Protein AF-A0A0V0H3D8-F1 (afdb_monomer_lite)

InterPro domains:
  IPR014020 Tensin phosphatase, C2 domain [PF10409] (114-162)
  IPR014020 Tensin phosphatase, C2 domain [PS51182] (114-170)
  IPR029021 Protein-tyrosine phosphatase-like [G3DSA:3.90.190.10] (1-108)
  IPR029021 Protein-tyrosine phosphatase-like [SSF52799] (3-101)
  IPR051144 Formin homology domain-containing protein [PTHR45733] (1-170)

Organism: Solanum chacoense (NCBI:txid4108)

pLDDT: mean 79.3, std 14.97, range [34.09, 95.31]

Secondary structure (DSSP, 8-state):
-----TTTT-----HHHHHHHHHHHHHHHHS-TT--------TT-HHHHHHHHHHHHHHTTS-S-HHHHHHHHHTTS-HHHHS---SS--HHHHHHHHHHHHTGGGSSSSSPPP----------SS----SSSS----EEEEEE--TT-TT--SPEEEEEE---------

Sequence (170 aa):
MDYPRHYEGCPLLSMEMINHFLRSSESWLSLGQQNVLLLHCEWGGWPVLAFMLSALLIYRRHFNGEQKTLDMIYKQGPHELLHLMQPLNPIPSQLRYLQYVARRNLNTQWPPLDRALTLDCIIIRMIPNFDGKGGCRPIFRIYGQDPLIVSDRSPKKFVLHTKRKSNVVR

Structure (mmCIF, N/CA/C/O backbone):
data_AF-A0A0V0H3D8-F1
#
_entry.id   AF-A0A0V0H3D8-F1
#
loop_
_atom_site.group_PDB
_atom_site.id
_atom_site.type_symbol
_atom_site.label_atom_id
_atom_site.label_alt_id
_atom_site.label_comp_id
_atom_site.label_asym_id
_atom_site.label_entity_id
_atom_site.label_seq_id
_atom_site.pdbx_PDB_ins_code
_atom_site.Cartn_x
_atom_site.Cartn_y
_atom_site.Cartn_z
_atom_site.occupancy
_atom_site.B_iso_or_equiv
_atom_site.auth_seq_id
_atom_site.auth_comp_id
_atom_site.auth_asym_id
_atom_site.auth_atom_id
_atom_site.pdbx_PDB_model_num
ATOM 1 N N . MET A 1 1 ? -2.202 -12.671 11.460 1.00 46.53 1 MET A N 1
ATOM 2 C CA . MET A 1 1 ? -2.006 -12.356 10.029 1.00 46.53 1 MET A CA 1
ATOM 3 C C . MET A 1 1 ? -0.515 -12.357 9.790 1.00 46.53 1 MET A C 1
ATOM 5 O O . MET A 1 1 ? 0.149 -11.455 10.287 1.00 46.53 1 MET A O 1
ATOM 9 N N . ASP A 1 2 ? -0.001 -13.381 9.115 1.00 45.56 2 ASP A N 1
ATOM 10 C CA . ASP A 1 2 ? 1.425 -13.467 8.795 1.00 45.56 2 ASP A CA 1
ATOM 11 C C . ASP A 1 2 ? 1.770 -12.554 7.622 1.00 45.56 2 ASP A C 1
ATOM 13 O O . ASP A 1 2 ? 0.955 -12.320 6.724 1.00 45.56 2 ASP A O 1
ATOM 17 N N . TYR A 1 3 ? 2.974 -11.988 7.661 1.00 49.38 3 TYR A N 1
ATOM 18 C CA . TYR A 1 3 ? 3.352 -10.881 6.799 1.00 49.38 3 TYR A CA 1
ATOM 19 C C . TYR A 1 3 ? 4.205 -11.345 5.600 1.00 49.38 3 TYR A C 1
ATOM 21 O O . TYR A 1 3 ? 5.284 -11.910 5.798 1.00 49.38 3 TYR A O 1
ATOM 29 N N . PRO A 1 4 ? 3.778 -11.131 4.339 1.00 54.94 4 PRO A N 1
ATOM 30 C CA . PRO A 1 4 ? 4.460 -11.725 3.195 1.00 54.94 4 PRO A CA 1
ATOM 31 C C . PRO A 1 4 ? 5.774 -11.001 2.847 1.00 54.94 4 PRO A C 1
ATOM 33 O O . PRO A 1 4 ? 5.777 -9.911 2.280 1.00 54.94 4 PRO A O 1
ATOM 36 N N . ARG A 1 5 ? 6.917 -11.665 3.080 1.00 54.28 5 ARG A N 1
ATOM 37 C CA . ARG A 1 5 ? 8.266 -11.231 2.632 1.00 54.28 5 ARG A CA 1
ATOM 38 C C . ARG A 1 5 ? 8.607 -11.592 1.173 1.00 54.28 5 ARG A C 1
ATOM 40 O O . ARG A 1 5 ? 9.769 -11.596 0.785 1.00 54.28 5 ARG A O 1
ATOM 47 N N . HIS A 1 6 ? 7.612 -11.905 0.347 1.00 54.03 6 HIS A N 1
ATOM 48 C CA . HIS A 1 6 ? 7.809 -12.725 -0.856 1.00 54.03 6 HIS A CA 1
ATOM 49 C C . HIS A 1 6 ? 8.488 -12.006 -2.047 1.00 54.03 6 HIS A C 1
ATOM 51 O O . HIS A 1 6 ? 8.708 -12.625 -3.083 1.00 54.03 6 HIS A O 1
ATOM 57 N N . TYR A 1 7 ? 8.848 -10.722 -1.926 1.00 54.72 7 TYR A N 1
ATOM 58 C CA . TYR A 1 7 ? 9.271 -9.884 -3.059 1.00 54.72 7 TYR A CA 1
ATOM 59 C C . TYR A 1 7 ? 10.584 -9.128 -2.814 1.00 54.72 7 TYR A C 1
ATOM 61 O O . TYR A 1 7 ? 10.603 -7.900 -2.841 1.00 54.72 7 TYR A O 1
ATOM 69 N N . GLU A 1 8 ? 11.685 -9.846 -2.562 1.00 55.31 8 GLU A N 1
ATOM 70 C CA . GLU A 1 8 ? 13.049 -9.267 -2.495 1.00 55.31 8 GLU A CA 1
ATOM 71 C C . GLU A 1 8 ? 13.138 -8.008 -1.595 1.00 55.31 8 GLU A C 1
ATOM 73 O O . GLU A 1 8 ? 13.860 -7.058 -1.886 1.00 55.31 8 GLU A O 1
ATOM 78 N N . GLY A 1 9 ? 12.360 -7.983 -0.508 1.00 55.16 9 GLY A N 1
ATOM 79 C CA . GLY A 1 9 ? 12.279 -6.853 0.413 1.00 55.16 9 GLY A CA 1
ATOM 80 C C . GLY A 1 9 ? 11.054 -5.953 0.247 1.00 55.16 9 GLY A C 1
ATOM 81 O O . GLY A 1 9 ? 10.686 -5.350 1.232 1.00 55.16 9 GLY A O 1
ATOM 82 N N . CYS A 1 10 ? 10.336 -5.894 -0.876 1.00 55.66 10 CYS A N 1
ATOM 83 C CA . CYS A 1 10 ? 9.163 -5.013 -1.023 1.00 55.66 10 CYS A CA 1
ATOM 84 C C . CYS A 1 10 ? 7.843 -5.749 -0.724 1.00 55.66 10 CYS A C 1
ATOM 86 O O . CYS A 1 10 ? 7.241 -6.319 -1.631 1.00 55.66 10 CYS A O 1
ATOM 88 N N . PRO A 1 11 ? 7.346 -5.788 0.520 1.00 63.16 11 PRO A N 1
ATOM 89 C CA . PRO A 1 11 ? 6.144 -6.547 0.815 1.00 63.16 11 PRO A CA 1
ATOM 90 C C . PRO A 1 11 ? 4.917 -5.923 0.148 1.00 63.16 11 PRO A C 1
ATOM 92 O O . PRO A 1 11 ? 4.480 -4.828 0.504 1.00 63.16 11 PRO A O 1
ATOM 95 N N . LEU A 1 12 ? 4.347 -6.641 -0.818 1.00 64.94 12 LEU A N 1
ATOM 96 C CA . LEU A 1 12 ? 3.103 -6.257 -1.470 1.00 64.94 12 LEU A CA 1
ATOM 97 C C . LEU A 1 12 ? 1.938 -6.789 -0.638 1.00 64.94 12 L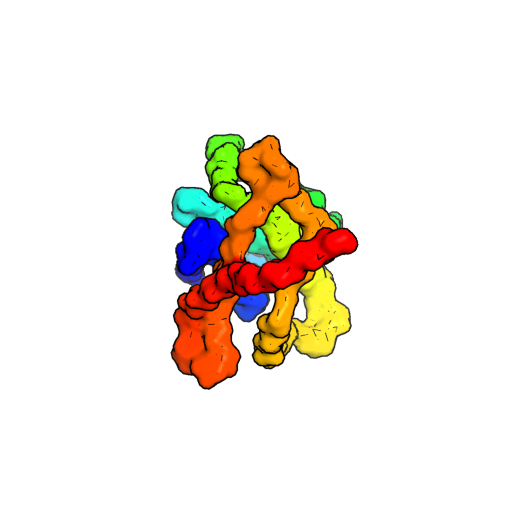EU A C 1
ATOM 99 O O . LEU A 1 12 ? 1.650 -7.985 -0.644 1.00 64.94 12 LEU A O 1
ATOM 103 N N . LEU A 1 13 ? 1.270 -5.891 0.078 1.00 80.62 13 LEU A N 1
ATOM 104 C CA . LEU A 1 13 ? -0.029 -6.182 0.669 1.00 80.62 13 LEU A CA 1
ATOM 105 C C . LEU A 1 13 ? -1.108 -6.066 -0.399 1.00 80.62 13 LEU A C 1
ATOM 107 O O . LEU A 1 13 ? -1.224 -5.029 -1.055 1.00 80.62 13 LEU A O 1
ATOM 111 N N . SER A 1 14 ? -1.915 -7.113 -0.555 1.00 85.38 14 SER A N 1
ATOM 112 C CA . SER A 1 14 ? -3.087 -7.025 -1.418 1.00 85.38 14 SER A CA 1
ATOM 113 C C . SER A 1 14 ? -4.117 -6.066 -0.818 1.00 85.38 14 SER A C 1
ATOM 115 O O . SER A 1 14 ? -4.219 -5.902 0.403 1.00 85.38 14 SER A O 1
ATOM 117 N N . MET A 1 15 ? -4.926 -5.449 -1.682 1.00 87.88 15 MET A N 1
ATOM 118 C CA . MET A 1 15 ? -6.044 -4.611 -1.241 1.00 87.88 15 MET A CA 1
ATOM 119 C C . MET A 1 15 ? -7.034 -5.380 -0.359 1.00 87.88 15 MET A C 1
ATOM 121 O O . MET A 1 15 ? -7.591 -4.808 0.576 1.00 87.88 15 MET A O 1
ATOM 125 N N . GLU A 1 16 ? -7.216 -6.675 -0.623 1.00 88.12 16 GLU A N 1
ATOM 126 C CA . GLU A 1 16 ? -8.034 -7.576 0.189 1.00 88.12 16 GLU A CA 1
ATOM 127 C C . GLU A 1 16 ? -7.481 -7.708 1.615 1.00 88.12 16 GLU A C 1
ATOM 129 O O . GLU A 1 16 ? -8.221 -7.495 2.575 1.00 88.12 16 GLU A O 1
ATOM 134 N N . MET A 1 17 ? -6.176 -7.974 1.770 1.00 88.75 17 MET A N 1
ATOM 135 C CA . MET A 1 17 ? -5.534 -8.088 3.087 1.00 88.75 17 MET A CA 1
ATOM 136 C C . MET A 1 17 ? -5.612 -6.776 3.868 1.00 88.75 17 MET A C 1
ATOM 138 O O . MET A 1 17 ? -5.909 -6.789 5.064 1.00 88.75 17 MET A O 1
ATOM 142 N N . ILE A 1 18 ? -5.390 -5.644 3.190 1.00 92.19 18 ILE A N 1
ATOM 143 C CA . ILE A 1 18 ? -5.525 -4.312 3.789 1.00 92.19 18 ILE A CA 1
ATOM 144 C C . ILE A 1 18 ? -6.959 -4.113 4.278 1.00 92.19 18 ILE A C 1
ATOM 146 O O . ILE A 1 18 ? -7.171 -3.783 5.440 1.00 92.19 18 ILE A O 1
ATOM 150 N N . ASN A 1 19 ? -7.955 -4.354 3.424 1.00 92.81 19 ASN A N 1
ATOM 151 C CA . ASN A 1 19 ? -9.357 -4.176 3.785 1.00 92.81 19 ASN A CA 1
ATOM 152 C C . ASN A 1 19 ? -9.791 -5.096 4.935 1.00 92.81 19 ASN A C 1
ATOM 154 O O . ASN A 1 19 ? -10.467 -4.640 5.855 1.00 92.81 19 ASN A O 1
ATOM 158 N N . HIS A 1 20 ? -9.385 -6.367 4.906 1.00 93.12 20 HIS A N 1
ATOM 159 C CA . HIS A 1 20 ? -9.674 -7.316 5.975 1.00 93.12 20 HIS A CA 1
ATOM 160 C C . HIS A 1 20 ? -9.100 -6.825 7.307 1.00 93.12 20 HIS A C 1
ATOM 162 O O . HIS A 1 20 ? -9.834 -6.722 8.286 1.00 93.12 20 HIS A O 1
ATOM 168 N N . PHE A 1 21 ? -7.816 -6.451 7.335 1.00 94.25 21 PHE A N 1
ATOM 169 C CA . PHE A 1 21 ? -7.191 -5.874 8.524 1.00 94.25 21 PHE A CA 1
ATOM 170 C C . PHE A 1 21 ? -7.963 -4.655 9.038 1.00 94.25 21 PHE A C 1
ATOM 172 O O . PHE A 1 21 ? -8.327 -4.619 10.209 1.00 94.25 21 PHE A O 1
ATOM 179 N N . LEU A 1 22 ? -8.276 -3.692 8.166 1.00 94.81 22 LEU A N 1
ATOM 180 C CA . LEU A 1 22 ? -8.975 -2.466 8.554 1.00 94.81 22 LEU A CA 1
ATOM 181 C C . LEU A 1 22 ? -10.349 -2.750 9.173 1.00 94.81 22 LEU A C 1
ATOM 183 O O . LEU A 1 22 ? -10.663 -2.193 10.223 1.00 94.81 22 LEU A O 1
ATOM 187 N N . ARG A 1 23 ? -11.146 -3.632 8.556 1.00 94.25 23 ARG A N 1
ATOM 188 C CA . ARG A 1 23 ? -12.477 -4.004 9.061 1.00 94.25 23 ARG A CA 1
ATOM 189 C C . ARG A 1 23 ? -12.396 -4.759 10.383 1.00 94.25 23 ARG A C 1
ATOM 191 O O . ARG A 1 23 ? -13.128 -4.426 11.308 1.00 94.25 23 ARG A O 1
ATOM 198 N N . SER A 1 24 ? -11.511 -5.749 10.488 1.00 94.94 24 SER A N 1
ATOM 199 C CA . SER A 1 24 ? -11.348 -6.529 11.719 1.00 94.94 24 SER A CA 1
ATOM 200 C C . SER A 1 24 ? -10.835 -5.667 12.871 1.00 94.94 24 SER A C 1
ATOM 202 O O . SER A 1 24 ? -11.354 -5.756 13.980 1.00 94.94 24 SER A O 1
ATOM 204 N N . SER A 1 25 ? -9.851 -4.800 12.617 1.00 95.19 25 SER A N 1
ATOM 205 C CA . SER A 1 25 ? -9.302 -3.898 13.631 1.00 95.19 25 SER A CA 1
ATOM 206 C C . SER A 1 25 ? -10.305 -2.837 14.066 1.00 95.19 25 SER A C 1
ATOM 208 O O . SER A 1 25 ? -10.408 -2.561 15.256 1.00 95.19 25 SER A O 1
ATOM 210 N N . GLU A 1 26 ? -11.052 -2.241 13.136 1.00 94.19 26 GLU A N 1
ATOM 211 C CA . GLU A 1 26 ? -12.092 -1.273 13.487 1.00 94.19 26 GLU A CA 1
ATOM 212 C C . GLU A 1 26 ? -13.215 -1.938 14.288 1.00 94.19 26 GLU A C 1
ATOM 214 O O . GLU A 1 26 ? -13.543 -1.440 15.361 1.00 94.19 26 GLU A O 1
ATOM 219 N N . SER A 1 27 ? -13.695 -3.111 13.864 1.00 94.69 27 SER A N 1
ATOM 220 C CA . SER A 1 27 ? -14.695 -3.874 14.614 1.00 94.69 27 SER A CA 1
ATOM 221 C C . SER A 1 27 ? -14.218 -4.213 16.028 1.00 94.69 27 SER A C 1
ATOM 223 O O . SER A 1 27 ? -14.960 -3.978 16.976 1.00 94.69 27 SER A O 1
ATOM 225 N N . TRP A 1 28 ? -12.984 -4.708 16.193 1.00 95.31 28 TRP A N 1
ATOM 226 C CA . TRP A 1 28 ? -12.415 -5.013 17.510 1.00 95.31 28 TRP A CA 1
ATOM 227 C C . TRP A 1 28 ? -12.359 -3.777 18.411 1.00 95.31 28 TRP A C 1
ATOM 229 O O . TRP A 1 28 ? -12.794 -3.821 19.559 1.00 95.31 28 TRP A O 1
ATOM 239 N N . LEU A 1 29 ? -11.869 -2.653 17.886 1.00 94.12 29 LEU A N 1
ATOM 240 C CA . LEU A 1 29 ? -11.740 -1.410 18.649 1.00 94.12 29 LEU A CA 1
ATOM 241 C C . LEU A 1 29 ? -13.093 -0.745 18.949 1.00 94.12 29 LEU A C 1
ATOM 243 O O . LEU A 1 29 ? -13.172 0.065 19.868 1.00 94.12 29 LEU A O 1
ATOM 247 N N . SER A 1 30 ? -14.140 -1.063 18.186 1.00 92.69 30 SER A N 1
ATOM 248 C CA . SER A 1 30 ? -15.500 -0.557 18.401 1.00 92.69 30 SER A CA 1
ATOM 249 C C . SER A 1 30 ? -16.292 -1.375 19.436 1.00 92.69 30 SER A C 1
ATOM 251 O O . SER A 1 30 ? -17.289 -0.877 19.951 1.00 92.69 30 SER A O 1
ATOM 253 N N . LEU A 1 31 ? -15.850 -2.590 19.798 1.00 93.62 31 LEU A N 1
ATOM 254 C CA . LEU A 1 31 ? -16.518 -3.431 20.808 1.00 93.62 31 LEU A CA 1
ATOM 255 C C . LEU A 1 31 ? -16.324 -2.943 22.254 1.00 93.62 31 LEU A C 1
ATOM 257 O O . LEU A 1 31 ? -17.137 -3.263 23.116 1.00 93.62 31 LEU A O 1
ATOM 261 N N . GLY A 1 32 ? -15.265 -2.184 22.543 1.00 91.00 32 GLY A N 1
ATOM 262 C CA . GLY A 1 32 ? -14.990 -1.716 23.899 1.00 91.00 32 GLY A CA 1
ATOM 263 C C . GLY A 1 32 ? -13.869 -0.687 23.956 1.00 91.00 32 GLY A C 1
ATOM 264 O O . GLY A 1 32 ? -12.868 -0.806 23.256 1.00 91.00 32 GLY A O 1
ATOM 265 N N . GLN A 1 33 ? -14.009 0.316 24.829 1.00 87.62 33 GLN A N 1
ATOM 266 C CA . GLN A 1 33 ? -13.011 1.387 24.969 1.00 87.62 33 GLN A CA 1
ATOM 267 C C . GLN A 1 33 ? -11.661 0.905 25.519 1.00 87.62 33 GLN A C 1
ATOM 269 O O . GLN A 1 33 ? -10.648 1.563 25.307 1.00 87.62 33 GLN A O 1
ATOM 274 N N . GLN A 1 34 ? -11.638 -0.239 26.208 1.00 93.56 34 GLN A N 1
ATOM 275 C CA . GLN A 1 34 ? -10.417 -0.852 26.742 1.00 93.56 34 GLN A CA 1
ATOM 276 C C . GLN A 1 34 ? -9.717 -1.776 25.735 1.00 93.56 34 GLN A C 1
ATOM 278 O O . GLN A 1 34 ? -8.650 -2.310 26.033 1.00 93.56 34 GLN A O 1
ATOM 283 N N . ASN A 1 35 ? -10.297 -1.988 24.549 1.00 94.56 35 ASN A N 1
ATOM 284 C CA . ASN A 1 35 ? -9.720 -2.888 23.562 1.00 94.56 35 ASN A CA 1
ATOM 285 C C . ASN A 1 35 ? -8.461 -2.265 22.956 1.00 94.56 35 ASN A C 1
ATOM 287 O O . ASN A 1 35 ? -8.482 -1.158 22.418 1.00 94.56 35 ASN A O 1
ATOM 291 N N . VAL A 1 36 ? -7.363 -3.015 23.012 1.00 94.00 36 VAL A N 1
ATOM 292 C CA . VAL A 1 36 ? -6.064 -2.610 22.467 1.00 94.00 36 VAL A CA 1
ATOM 293 C C . VAL A 1 36 ? -5.748 -3.454 21.237 1.00 94.00 36 VAL A C 1
ATOM 295 O O . VAL A 1 36 ? -6.088 -4.638 21.171 1.00 94.00 36 VAL A O 1
ATOM 298 N N . LEU A 1 37 ? -5.102 -2.835 20.248 1.00 93.06 37 LEU A N 1
ATOM 299 C CA . LEU A 1 37 ? -4.560 -3.516 19.078 1.00 93.06 37 LEU A CA 1
ATOM 300 C C . LEU A 1 37 ? -3.040 -3.615 19.220 1.00 93.06 37 LEU A C 1
ATOM 302 O O . LEU A 1 37 ? -2.347 -2.600 19.171 1.00 93.06 37 LEU A O 1
ATOM 306 N N . LEU A 1 38 ? -2.526 -4.834 19.373 1.00 92.62 38 LEU A N 1
ATOM 307 C CA . LEU A 1 38 ? -1.091 -5.100 19.342 1.00 92.62 38 LEU A CA 1
ATOM 308 C C . LEU A 1 38 ? -0.665 -5.407 17.904 1.00 92.62 38 LEU A C 1
ATOM 310 O O . LEU A 1 38 ? -1.160 -6.353 17.292 1.00 92.62 38 LEU A O 1
ATOM 314 N N . LEU A 1 39 ? 0.260 -4.610 17.374 1.00 89.38 39 LEU A N 1
ATOM 315 C CA . LEU A 1 39 ? 0.832 -4.804 16.047 1.00 89.38 39 LEU A CA 1
ATOM 316 C C . LEU A 1 39 ? 2.303 -5.198 16.184 1.00 89.38 39 LEU A C 1
ATOM 318 O O . LEU A 1 39 ? 3.069 -4.519 16.861 1.00 89.38 39 LEU A O 1
ATOM 322 N N . HIS A 1 40 ? 2.691 -6.288 15.528 1.00 86.00 40 HIS A N 1
ATOM 323 C CA . HIS A 1 40 ? 4.045 -6.832 15.572 1.00 86.00 40 HIS A CA 1
ATOM 324 C C . HIS A 1 40 ? 4.582 -7.016 14.153 1.00 86.00 40 HIS A C 1
ATOM 326 O O . HIS A 1 40 ? 3.861 -7.462 13.258 1.00 86.00 40 HIS A O 1
ATOM 332 N N . CYS A 1 41 ? 5.860 -6.706 13.956 1.00 80.19 41 CYS A N 1
ATOM 333 C CA . CYS A 1 41 ? 6.584 -7.009 12.733 1.00 80.19 41 CYS A CA 1
ATOM 334 C C . CYS A 1 41 ? 7.986 -7.518 13.067 1.00 80.19 41 CYS A C 1
ATOM 336 O O . CYS A 1 41 ? 8.587 -7.108 14.057 1.00 80.19 41 CYS A O 1
ATOM 338 N N . GLU A 1 42 ? 8.528 -8.372 12.206 1.00 79.44 42 GLU A N 1
ATOM 339 C CA . GLU A 1 42 ? 9.938 -8.747 12.273 1.00 79.44 42 GLU A CA 1
ATOM 340 C C . GLU A 1 42 ? 10.845 -7.562 11.902 1.00 79.44 42 GLU A C 1
ATOM 342 O O . GLU A 1 42 ? 10.394 -6.512 11.427 1.00 79.44 42 GLU A O 1
ATOM 347 N N . TRP A 1 43 ? 12.152 -7.747 12.078 1.00 75.25 43 TRP A N 1
ATOM 348 C CA . TRP A 1 43 ? 13.150 -6.754 11.695 1.00 75.25 43 TRP A CA 1
ATOM 349 C C . TRP A 1 43 ? 13.023 -6.354 10.214 1.00 75.25 43 TRP A C 1
ATOM 351 O O . TRP A 1 43 ? 12.847 -7.199 9.335 1.00 75.25 43 TRP A O 1
ATOM 361 N N . GLY A 1 44 ? 13.065 -5.047 9.939 1.00 75.06 44 GLY A N 1
ATOM 362 C CA . GLY A 1 44 ? 12.806 -4.482 8.607 1.00 75.06 44 GLY A CA 1
ATOM 363 C C . GLY A 1 44 ? 11.322 -4.372 8.217 1.00 75.06 44 GLY A C 1
ATOM 364 O O . GLY A 1 44 ? 11.011 -3.803 7.174 1.00 75.06 44 GLY A O 1
ATOM 365 N N . GLY A 1 45 ? 10.392 -4.856 9.047 1.00 79.56 45 GLY A N 1
ATOM 366 C CA . GLY A 1 45 ? 8.944 -4.750 8.831 1.00 79.56 45 GLY A CA 1
ATOM 367 C C . GLY A 1 45 ? 8.317 -3.434 9.309 1.00 79.56 45 GLY A C 1
ATOM 368 O O . GLY A 1 45 ? 7.111 -3.245 9.180 1.00 79.56 45 GLY A O 1
ATOM 369 N N . TRP A 1 46 ? 9.106 -2.499 9.840 1.00 83.94 46 TRP A N 1
ATOM 370 C CA . TRP A 1 46 ? 8.592 -1.214 10.324 1.00 83.94 46 TRP A CA 1
ATOM 371 C C . TRP A 1 46 ? 7.847 -0.386 9.257 1.00 83.94 46 TRP A C 1
ATOM 373 O O . TRP A 1 46 ? 6.739 0.063 9.553 1.00 83.94 46 TRP A O 1
ATOM 383 N N . PRO A 1 47 ? 8.356 -0.219 8.013 1.00 85.19 47 PRO A N 1
ATOM 384 C CA . PRO A 1 47 ? 7.669 0.564 6.978 1.00 85.19 47 PRO A CA 1
ATOM 385 C C . PRO A 1 47 ? 6.222 0.126 6.750 1.00 85.19 47 PRO A C 1
ATOM 387 O O . PRO A 1 47 ? 5.305 0.922 6.573 1.00 85.19 47 PRO A O 1
ATOM 390 N N . VAL A 1 48 ? 6.017 -1.177 6.784 1.00 85.69 48 VAL A N 1
ATOM 391 C CA . VAL A 1 48 ? 4.718 -1.814 6.651 1.00 85.69 48 VAL A CA 1
ATOM 392 C C . VAL A 1 48 ? 3.817 -1.502 7.823 1.00 85.69 48 VAL A C 1
ATOM 394 O O . VAL A 1 48 ? 2.648 -1.184 7.626 1.00 85.69 48 VAL A O 1
ATOM 397 N N . LEU A 1 49 ? 4.349 -1.666 9.034 1.00 88.94 49 LEU A N 1
ATOM 398 C CA . LEU A 1 49 ? 3.594 -1.465 10.258 1.00 88.94 49 LEU A CA 1
ATOM 399 C C . LEU A 1 49 ? 3.111 -0.019 10.317 1.00 88.94 49 LEU A C 1
ATOM 401 O O . LEU A 1 49 ? 1.932 0.231 10.564 1.00 88.94 49 LEU A O 1
ATOM 405 N N . ALA A 1 50 ? 4.013 0.906 9.977 1.00 90.31 50 ALA A N 1
ATOM 406 C CA . ALA A 1 50 ? 3.722 2.318 9.834 1.00 90.31 50 ALA A CA 1
ATOM 407 C C . ALA A 1 50 ? 2.601 2.555 8.814 1.00 90.31 50 ALA A C 1
ATOM 409 O O . ALA A 1 50 ? 1.601 3.188 9.141 1.00 90.31 50 ALA A O 1
ATOM 410 N N . PHE A 1 51 ? 2.705 1.970 7.617 1.00 91.94 51 PHE A N 1
ATOM 411 C CA . PHE A 1 51 ? 1.660 2.056 6.596 1.00 91.94 51 PHE A CA 1
ATOM 412 C C . PHE A 1 51 ? 0.300 1.519 7.075 1.00 91.94 51 PHE A C 1
ATOM 414 O O . PHE A 1 51 ? -0.711 2.200 6.909 1.00 91.94 51 PHE A O 1
ATOM 421 N N . MET A 1 52 ? 0.255 0.332 7.683 1.00 93.88 52 MET A N 1
ATOM 422 C CA . MET A 1 52 ? -0.992 -0.291 8.142 1.00 93.88 52 MET A CA 1
ATOM 423 C C . MET A 1 52 ? -1.645 0.496 9.277 1.00 93.88 52 MET A C 1
ATOM 425 O O . MET A 1 52 ? -2.868 0.653 9.302 1.00 93.88 52 MET A O 1
ATOM 429 N N . LEU A 1 53 ? -0.838 1.053 10.181 1.00 93.81 53 LEU A N 1
ATOM 430 C CA . LEU A 1 53 ? -1.319 1.930 11.240 1.00 93.81 53 LEU A CA 1
ATOM 431 C C . LEU A 1 53 ? -1.861 3.249 10.671 1.00 93.81 53 LEU A C 1
ATOM 433 O O . LEU A 1 53 ? -2.968 3.656 11.026 1.00 93.81 53 LEU A O 1
ATOM 437 N N . SER A 1 54 ? -1.147 3.885 9.737 1.00 94.62 54 SER A N 1
ATOM 438 C CA . SER A 1 54 ? -1.643 5.074 9.032 1.00 94.62 54 SER A CA 1
ATOM 439 C C . SER A 1 54 ? -2.952 4.790 8.290 1.00 94.62 54 SER A C 1
ATOM 441 O O . SER A 1 54 ? -3.887 5.587 8.373 1.00 94.62 54 SER A O 1
ATOM 443 N N . ALA A 1 55 ? -3.062 3.637 7.624 1.00 95.12 55 ALA A N 1
ATOM 444 C CA . ALA A 1 55 ? -4.282 3.214 6.945 1.00 95.12 55 ALA A CA 1
ATOM 445 C C . ALA A 1 55 ? -5.455 3.059 7.925 1.00 95.12 55 ALA A C 1
ATOM 447 O O . ALA A 1 55 ? -6.554 3.519 7.624 1.00 95.12 55 ALA A O 1
ATOM 448 N N . LEU A 1 56 ? -5.229 2.478 9.110 1.00 95.25 56 LEU A N 1
ATOM 449 C CA . LEU A 1 56 ? -6.253 2.329 10.151 1.00 95.25 56 LEU A CA 1
ATOM 450 C C . LEU A 1 56 ? -6.737 3.679 10.687 1.00 95.25 56 LEU A C 1
ATOM 452 O O . LEU A 1 56 ? -7.942 3.892 10.831 1.00 95.25 56 LEU A O 1
ATOM 456 N N . LEU A 1 57 ? -5.817 4.609 10.940 1.00 94.44 57 LEU A N 1
ATOM 457 C CA . LEU A 1 57 ? -6.144 5.954 11.416 1.00 94.44 57 LEU A CA 1
ATOM 458 C C . LEU A 1 57 ? -6.987 6.740 10.402 1.00 94.44 57 LEU A C 1
ATOM 460 O O . LEU A 1 57 ? -7.981 7.368 10.776 1.00 94.44 57 LEU A O 1
ATOM 464 N N . ILE A 1 58 ? -6.630 6.653 9.120 1.00 94.19 58 ILE A N 1
ATOM 465 C CA . ILE A 1 58 ? -7.392 7.257 8.018 1.00 94.19 58 ILE A CA 1
ATOM 466 C C . ILE A 1 58 ? -8.744 6.555 7.850 1.00 94.19 58 ILE A C 1
ATOM 468 O O . ILE A 1 58 ? -9.775 7.207 7.677 1.00 94.19 58 ILE A O 1
ATOM 472 N N . TYR A 1 59 ? -8.777 5.223 7.945 1.00 93.75 59 TYR A N 1
ATOM 473 C CA . TYR A 1 59 ? -10.008 4.441 7.844 1.00 93.75 59 TYR A CA 1
ATOM 474 C C . TYR A 1 59 ? -11.023 4.853 8.916 1.00 93.75 59 TYR A C 1
ATOM 476 O O . TYR A 1 59 ? -12.186 5.100 8.594 1.00 93.75 59 TYR A O 1
ATOM 484 N N . ARG A 1 60 ? -10.576 5.039 10.161 1.00 91.75 60 ARG A N 1
ATOM 485 C CA . ARG A 1 60 ? -11.411 5.498 11.283 1.00 91.75 60 ARG A CA 1
ATOM 486 C C . ARG A 1 60 ? -11.721 7.004 11.275 1.00 91.75 60 ARG A C 1
ATOM 488 O O . ARG A 1 60 ? -12.403 7.467 12.179 1.00 91.75 60 ARG A O 1
ATOM 495 N N . ARG A 1 61 ? -11.258 7.760 10.267 1.00 86.81 61 ARG A N 1
ATOM 496 C CA . ARG A 1 61 ? -11.415 9.226 10.143 1.00 86.81 61 ARG A CA 1
ATOM 497 C C . ARG A 1 61 ? -10.815 10.035 11.303 1.00 86.81 61 ARG A C 1
ATOM 499 O O . ARG A 1 61 ? -11.254 11.151 11.559 1.00 86.81 61 ARG A O 1
ATOM 506 N N . HIS A 1 62 ? -9.793 9.509 11.980 1.00 78.69 62 HIS A N 1
ATOM 507 C CA . HIS A 1 62 ? -9.098 10.246 13.047 1.00 78.69 62 HIS A CA 1
ATOM 508 C C . HIS A 1 62 ? -8.179 11.344 12.505 1.00 78.69 62 HIS A C 1
ATOM 510 O O . HIS A 1 62 ? -7.912 12.325 13.191 1.00 78.69 62 HIS A O 1
ATOM 516 N N . PHE A 1 63 ? -7.694 11.194 11.269 1.00 79.31 63 PHE A N 1
ATOM 517 C CA . PHE A 1 63 ? -6.778 12.140 10.638 1.00 79.31 63 PHE A CA 1
ATOM 518 C C . PHE A 1 63 ? -7.160 12.398 9.179 1.00 79.31 63 PHE A C 1
ATOM 520 O O . PHE A 1 63 ? -7.562 11.480 8.464 1.00 79.31 63 PHE A O 1
ATOM 527 N N . ASN A 1 64 ? -6.962 13.644 8.740 1.00 77.88 64 ASN A N 1
ATOM 528 C CA . ASN A 1 64 ? -7.084 14.066 7.347 1.00 77.88 64 ASN A CA 1
ATOM 529 C C . ASN A 1 64 ? -5.686 14.390 6.794 1.00 77.88 64 ASN A C 1
ATOM 531 O O . ASN A 1 64 ? -4.956 15.188 7.388 1.00 77.88 64 ASN A O 1
ATOM 535 N N . GLY A 1 65 ? -5.330 13.781 5.660 1.00 88.50 65 GLY A N 1
ATOM 536 C CA . GLY A 1 65 ? -4.052 13.973 4.967 1.00 88.50 65 GLY A CA 1
ATOM 537 C C . GLY A 1 65 ? -3.119 12.765 5.069 1.00 88.50 65 GLY A C 1
ATOM 538 O O . GLY A 1 65 ? -2.428 12.581 6.068 1.00 88.50 65 GLY A O 1
ATOM 539 N N . GLU A 1 66 ? -3.050 11.980 3.991 1.00 92.56 66 GLU A N 1
ATOM 540 C CA . GLU A 1 66 ? -2.311 10.716 3.900 1.00 92.56 66 GLU A CA 1
ATOM 541 C C . GLU A 1 66 ? -0.825 10.888 4.229 1.00 92.56 66 GLU A C 1
ATOM 543 O O . GLU A 1 66 ? -0.272 10.127 5.021 1.00 92.56 66 GLU A O 1
ATOM 548 N N . GLN A 1 67 ? -0.196 11.923 3.664 1.00 92.94 67 GLN A N 1
ATOM 549 C CA . GLN A 1 67 ? 1.220 12.211 3.881 1.00 92.94 67 GLN A CA 1
ATOM 550 C C . GLN A 1 67 ? 1.512 12.603 5.327 1.00 92.94 67 GLN A C 1
ATOM 552 O O . GLN A 1 67 ? 2.399 12.033 5.951 1.00 92.94 67 GLN A O 1
ATOM 557 N N . LYS A 1 68 ? 0.720 13.517 5.896 1.00 93.69 68 LYS A N 1
ATOM 558 C CA . LYS A 1 68 ? 0.910 13.975 7.276 1.00 93.69 68 LYS A CA 1
ATOM 559 C C . LYS A 1 68 ? 0.757 12.825 8.271 1.00 93.69 68 LYS A C 1
ATOM 561 O O . LYS A 1 68 ? 1.547 12.719 9.208 1.00 93.69 68 LYS A O 1
ATOM 566 N N . THR A 1 69 ? -0.244 11.965 8.074 1.00 94.12 69 THR A N 1
ATOM 567 C CA . THR A 1 69 ? -0.448 10.782 8.918 1.00 94.12 69 THR A CA 1
ATOM 568 C C . THR A 1 69 ? 0.708 9.797 8.781 1.00 94.12 69 THR A C 1
ATOM 570 O O . THR A 1 69 ? 1.169 9.280 9.794 1.00 94.12 69 THR A O 1
ATOM 573 N N . LEU A 1 70 ? 1.194 9.546 7.563 1.00 92.62 70 LEU A N 1
ATOM 574 C CA . LEU A 1 70 ? 2.327 8.651 7.341 1.00 92.62 70 LEU A CA 1
ATOM 575 C C . LEU A 1 70 ? 3.599 9.185 8.010 1.00 92.62 70 LEU A C 1
ATOM 577 O O . LEU A 1 70 ? 4.205 8.477 8.810 1.00 92.62 70 LEU A O 1
ATOM 581 N N . ASP A 1 71 ? 3.939 10.453 7.780 1.00 91.81 71 ASP A N 1
ATOM 582 C CA . ASP A 1 71 ? 5.117 11.105 8.362 1.00 91.81 71 ASP A CA 1
ATOM 583 C C . ASP A 1 71 ? 5.079 11.094 9.895 1.00 91.81 71 ASP A C 1
ATOM 585 O O . ASP A 1 71 ? 6.090 10.840 10.550 1.00 91.81 71 ASP A O 1
ATOM 589 N N . MET A 1 72 ? 3.906 11.353 10.482 1.00 92.50 72 MET A N 1
ATOM 590 C CA . MET A 1 72 ? 3.713 11.304 11.930 1.00 92.50 72 MET A CA 1
ATOM 591 C C . MET A 1 72 ? 4.011 9.911 12.486 1.00 92.50 72 MET A C 1
ATOM 593 O O . MET A 1 72 ? 4.718 9.810 13.483 1.00 92.50 72 MET A O 1
ATOM 597 N N . ILE A 1 73 ? 3.490 8.853 11.856 1.00 91.25 73 ILE A N 1
ATOM 598 C CA . ILE A 1 73 ? 3.709 7.480 12.320 1.00 91.25 73 ILE A CA 1
ATOM 599 C C . ILE A 1 73 ? 5.163 7.062 12.132 1.00 91.25 73 ILE A C 1
ATOM 601 O O . ILE A 1 73 ? 5.744 6.497 13.052 1.00 91.25 73 ILE A O 1
ATOM 605 N N . TYR A 1 74 ? 5.786 7.399 11.003 1.00 87.56 74 TYR A N 1
ATOM 606 C CA . TYR A 1 74 ? 7.204 7.118 10.776 1.00 87.56 74 TYR A CA 1
ATOM 607 C C . TYR A 1 74 ? 8.103 7.738 11.855 1.00 87.56 74 TYR A C 1
ATOM 609 O O . TYR A 1 74 ? 9.043 7.086 12.303 1.00 87.56 74 TYR A O 1
ATOM 617 N N . LYS A 1 75 ? 7.778 8.946 12.334 1.00 88.25 75 LYS A N 1
ATOM 618 C CA . LYS A 1 75 ? 8.502 9.625 13.425 1.00 88.25 75 LYS A CA 1
ATOM 619 C C . LYS A 1 75 ? 8.344 8.970 14.801 1.00 88.25 75 LYS A C 1
ATOM 621 O O . LYS A 1 75 ? 9.139 9.266 15.684 1.00 88.25 75 LYS A O 1
ATOM 626 N N . GLN A 1 76 ? 7.342 8.110 14.998 1.00 86.50 76 GLN A N 1
ATOM 627 C CA . GLN A 1 76 ? 7.186 7.336 16.238 1.00 86.50 76 GLN A CA 1
ATOM 628 C C . GLN A 1 76 ? 8.122 6.118 16.285 1.00 86.50 76 GLN A C 1
ATOM 630 O O . GLN A 1 76 ? 8.273 5.497 17.333 1.00 86.50 76 GLN A O 1
ATOM 635 N N . GLY A 1 77 ? 8.721 5.746 15.150 1.00 77.19 77 GLY A N 1
ATOM 636 C CA . GLY A 1 77 ? 9.630 4.612 15.064 1.00 77.19 77 GLY A CA 1
ATOM 637 C C . GLY A 1 77 ? 11.020 4.921 15.634 1.00 77.19 77 GLY A C 1
ATOM 638 O O . GLY A 1 77 ? 11.465 6.070 15.584 1.00 77.19 77 GLY A O 1
ATOM 639 N N . PRO A 1 78 ? 11.748 3.901 16.121 1.00 69.81 78 PRO A N 1
ATOM 640 C CA . PRO A 1 78 ? 13.171 4.009 16.430 1.00 69.81 78 PRO A CA 1
ATOM 641 C C . PRO A 1 78 ? 13.947 4.600 15.250 1.00 69.81 78 PRO A C 1
ATOM 643 O O . PRO A 1 78 ? 13.768 4.173 14.104 1.00 69.81 78 PRO A O 1
ATOM 646 N N . HIS A 1 79 ? 14.832 5.560 15.525 1.00 63.97 79 HIS A N 1
ATOM 647 C CA . HIS A 1 79 ? 15.602 6.236 14.478 1.00 63.97 79 HIS A CA 1
ATOM 648 C C . HIS A 1 79 ? 16.518 5.249 13.730 1.00 63.97 79 HIS A C 1
ATOM 650 O O . HIS A 1 79 ? 16.729 5.409 12.527 1.00 63.97 79 HIS A O 1
ATOM 656 N N . GLU A 1 80 ? 16.974 4.169 14.385 1.00 60.69 80 GLU A N 1
ATOM 657 C CA . GLU A 1 80 ? 17.780 3.129 13.732 1.00 60.69 80 GLU A CA 1
ATOM 658 C C . GLU A 1 80 ? 16.990 2.328 12.679 1.00 60.69 80 GLU A C 1
ATOM 660 O O . GLU A 1 80 ? 17.567 1.861 11.698 1.00 60.69 80 GLU A O 1
ATOM 665 N N . LEU A 1 81 ? 15.663 2.203 12.828 1.00 58.94 81 LEU A N 1
ATOM 666 C CA . LEU A 1 81 ? 14.804 1.494 11.867 1.00 58.94 81 LEU A CA 1
ATOM 667 C C . LEU A 1 81 ? 14.479 2.333 10.626 1.00 58.94 81 LEU A C 1
ATOM 669 O O . LEU A 1 81 ? 14.165 1.772 9.577 1.00 58.94 81 LEU A O 1
ATOM 673 N N . LEU A 1 82 ? 14.580 3.663 10.720 1.00 55.41 82 LEU A N 1
ATOM 674 C CA . LEU A 1 82 ? 14.410 4.574 9.582 1.00 55.41 82 LEU A CA 1
ATOM 675 C C . LEU A 1 82 ? 15.602 4.517 8.620 1.00 55.41 82 LEU A C 1
ATOM 677 O O . LEU A 1 82 ? 15.422 4.662 7.414 1.00 55.41 82 LEU A O 1
ATOM 681 N N . HIS A 1 83 ? 16.803 4.270 9.150 1.00 50.50 83 HIS A N 1
ATOM 682 C CA . HIS A 1 83 ? 18.042 4.153 8.375 1.00 50.50 83 HIS A CA 1
ATOM 683 C C . HIS A 1 83 ? 18.196 2.800 7.673 1.00 50.50 83 HIS A C 1
ATOM 685 O O . HIS A 1 83 ? 19.019 2.672 6.766 1.00 50.50 83 HIS A O 1
ATOM 691 N N . LEU A 1 84 ? 17.369 1.810 8.021 1.00 53.56 84 LEU A N 1
ATOM 692 C CA . LEU A 1 84 ? 17.302 0.524 7.333 1.00 53.56 84 LEU A CA 1
ATOM 693 C C . LEU A 1 84 ? 16.444 0.626 6.062 1.00 53.56 84 LEU A C 1
ATOM 695 O O . LEU A 1 84 ? 15.485 -0.116 5.840 1.00 53.56 84 LEU A O 1
ATOM 699 N N . MET A 1 85 ? 16.764 1.613 5.228 1.00 51.56 85 MET A N 1
ATOM 700 C CA . MET A 1 85 ? 16.142 1.767 3.926 1.00 51.56 85 MET A CA 1
ATOM 701 C C . MET A 1 85 ? 16.546 0.567 3.079 1.00 51.56 85 MET A C 1
ATOM 703 O O . MET A 1 85 ? 17.708 0.371 2.725 1.00 51.56 85 MET A O 1
ATOM 707 N N . GLN A 1 86 ? 15.548 -0.245 2.753 1.00 56.78 86 GLN A N 1
ATOM 708 C CA . GLN A 1 86 ? 15.607 -1.157 1.624 1.00 56.78 86 GLN A CA 1
ATOM 709 C C . GLN A 1 86 ? 16.138 -0.406 0.391 1.00 56.78 86 GLN A C 1
ATOM 711 O O . GLN A 1 86 ? 15.973 0.812 0.307 1.00 56.78 86 GLN A O 1
ATOM 716 N N . PRO A 1 87 ? 16.716 -1.091 -0.610 1.00 60.00 87 PRO A N 1
ATOM 717 C CA . PRO A 1 87 ? 17.234 -0.429 -1.813 1.00 60.00 87 PRO A CA 1
ATOM 718 C C . PRO A 1 87 ? 16.195 0.438 -2.557 1.00 60.00 87 PRO A C 1
ATOM 720 O O . PRO A 1 87 ? 16.559 1.215 -3.436 1.00 60.00 87 PRO A O 1
ATOM 723 N N . LEU A 1 88 ? 14.907 0.321 -2.216 1.00 69.69 88 LEU A N 1
ATOM 724 C CA . LEU A 1 88 ? 13.794 1.085 -2.766 1.00 69.69 88 LEU A CA 1
ATOM 725 C C . LEU A 1 88 ? 13.069 1.870 -1.667 1.00 69.69 88 LEU A C 1
ATOM 727 O O . LEU A 1 88 ? 12.704 1.318 -0.632 1.00 69.69 88 LEU A O 1
ATOM 731 N N . ASN A 1 89 ? 12.782 3.145 -1.940 1.00 78.69 89 ASN A N 1
ATOM 732 C CA . ASN A 1 89 ? 11.949 3.981 -1.078 1.00 78.69 89 ASN A CA 1
ATOM 733 C C . ASN A 1 89 ? 10.472 3.511 -1.128 1.00 78.69 89 ASN A C 1
ATOM 735 O O . ASN A 1 89 ? 9.854 3.599 -2.195 1.00 78.69 89 ASN A O 1
ATOM 739 N N . PRO A 1 90 ? 9.871 3.054 -0.009 1.00 82.00 90 PRO A N 1
ATOM 740 C CA . PRO A 1 90 ? 8.494 2.555 0.009 1.00 82.00 90 PRO A CA 1
ATOM 741 C C . PRO A 1 90 ? 7.429 3.667 0.019 1.00 82.00 90 PRO A C 1
ATOM 743 O O . PRO A 1 90 ? 6.275 3.403 -0.335 1.00 82.00 90 PRO A O 1
ATOM 746 N N . ILE A 1 91 ? 7.799 4.902 0.385 1.00 87.31 91 ILE A N 1
ATOM 747 C CA . ILE A 1 91 ? 6.871 6.014 0.657 1.00 87.31 91 ILE A CA 1
ATOM 748 C C . ILE A 1 91 ? 5.904 6.286 -0.513 1.00 87.31 91 ILE A C 1
ATOM 750 O O . ILE A 1 91 ? 4.696 6.346 -0.269 1.00 87.31 91 ILE A O 1
ATOM 754 N N . PRO A 1 92 ? 6.339 6.392 -1.790 1.00 89.56 92 PRO A N 1
ATOM 755 C CA . PRO A 1 92 ? 5.417 6.717 -2.883 1.00 89.56 92 PRO A CA 1
ATOM 756 C C . PRO A 1 92 ? 4.319 5.663 -3.081 1.00 89.56 92 PRO A C 1
ATOM 758 O O . PRO A 1 92 ? 3.160 5.994 -3.336 1.00 89.56 92 PRO A O 1
ATOM 761 N N . SER A 1 93 ? 4.667 4.381 -2.936 1.00 88.12 93 SER A N 1
ATOM 762 C CA . SER A 1 93 ? 3.694 3.290 -3.039 1.00 88.12 93 SER A CA 1
ATOM 763 C C . SER A 1 93 ? 2.747 3.261 -1.845 1.00 88.12 93 SER A C 1
ATOM 765 O O . SER A 1 93 ? 1.552 3.062 -2.042 1.00 88.12 93 SER A O 1
ATOM 767 N N . GLN A 1 94 ? 3.237 3.512 -0.631 1.00 90.50 94 GLN A N 1
ATOM 768 C CA . GLN A 1 94 ? 2.387 3.604 0.557 1.00 90.50 94 GLN A CA 1
ATOM 769 C C . GLN A 1 94 ? 1.368 4.736 0.435 1.00 90.50 94 GLN A C 1
ATOM 771 O O . GLN A 1 94 ? 0.180 4.496 0.625 1.00 90.50 94 GLN A O 1
ATOM 776 N N . LEU A 1 95 ? 1.802 5.938 0.041 1.00 92.81 95 LEU A N 1
ATOM 777 C CA . LEU A 1 95 ? 0.911 7.086 -0.154 1.00 92.81 95 LEU A CA 1
ATOM 778 C C . LEU A 1 95 ? -0.201 6.781 -1.159 1.00 92.81 95 LEU A C 1
ATOM 780 O O . LEU A 1 95 ? -1.367 7.057 -0.887 1.00 92.81 95 LEU A O 1
ATOM 784 N N . ARG A 1 96 ? 0.136 6.142 -2.284 1.00 92.88 96 ARG A N 1
ATOM 785 C CA . ARG A 1 96 ? -0.851 5.697 -3.277 1.00 92.88 96 ARG A CA 1
ATOM 786 C C . ARG A 1 96 ? -1.895 4.752 -2.673 1.00 92.88 96 ARG A C 1
ATOM 788 O O . ARG A 1 96 ? -3.085 4.930 -2.911 1.00 92.88 96 ARG A O 1
ATOM 795 N N . TYR A 1 97 ? -1.482 3.773 -1.869 1.00 92.31 97 TYR A N 1
ATOM 796 C CA . TYR A 1 97 ? -2.426 2.860 -1.215 1.00 92.31 97 TYR A CA 1
ATOM 797 C C . TYR A 1 97 ? -3.252 3.544 -0.113 1.00 92.31 97 TYR A C 1
ATOM 799 O O . TYR A 1 97 ? -4.444 3.260 0.014 1.00 92.31 97 TYR A O 1
ATOM 807 N N . LEU A 1 98 ? -2.671 4.481 0.645 1.00 93.94 98 LEU A N 1
ATOM 808 C CA . LEU A 1 98 ? -3.416 5.291 1.617 1.00 93.94 98 LEU A CA 1
ATOM 809 C C . LEU A 1 98 ? -4.493 6.132 0.928 1.00 93.94 98 LEU A C 1
ATOM 811 O O . LEU A 1 98 ? -5.611 6.203 1.430 1.00 93.94 98 LEU A O 1
ATOM 815 N N . GLN A 1 99 ? -4.201 6.694 -0.248 1.00 93.00 99 GLN A N 1
ATOM 816 C CA . GLN A 1 99 ? -5.192 7.412 -1.054 1.00 93.00 99 GLN A CA 1
ATOM 817 C C . GLN A 1 99 ? -6.331 6.492 -1.498 1.00 93.00 99 GLN A C 1
ATOM 819 O O . GLN A 1 99 ? -7.491 6.906 -1.487 1.00 93.00 99 GLN A O 1
ATOM 824 N N . TYR A 1 100 ? -6.034 5.238 -1.857 1.00 92.44 100 TYR A N 1
ATOM 825 C CA . TYR A 1 100 ? -7.085 4.272 -2.172 1.00 92.44 100 TYR A CA 1
ATOM 826 C C . T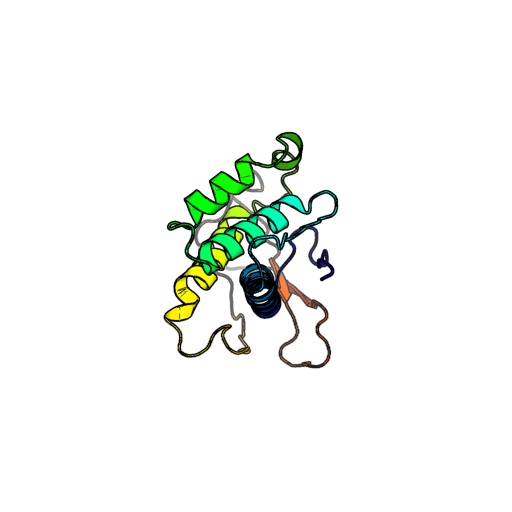YR A 1 100 ? -7.994 4.034 -0.949 1.00 92.44 100 TYR A C 1
ATOM 828 O O . TYR A 1 100 ? -9.215 4.105 -1.071 1.00 92.44 100 TYR A O 1
ATOM 836 N N . VAL A 1 101 ? -7.414 3.848 0.244 1.00 92.81 101 VAL A N 1
ATOM 837 C CA . VAL A 1 101 ? -8.161 3.674 1.509 1.00 92.81 101 VAL A CA 1
ATOM 838 C C . VAL A 1 101 ? -8.973 4.920 1.887 1.00 92.81 101 VAL A C 1
ATOM 840 O O . VAL A 1 101 ? -10.123 4.807 2.326 1.00 92.81 101 VAL A O 1
ATOM 843 N N . ALA A 1 102 ? -8.408 6.115 1.709 1.00 91.81 102 ALA A N 1
ATOM 844 C CA . ALA A 1 102 ? -9.081 7.382 1.986 1.00 91.81 102 ALA A CA 1
ATOM 845 C C . ALA A 1 102 ? -10.315 7.569 1.088 1.00 91.81 102 ALA A C 1
ATOM 847 O O . ALA A 1 102 ? -11.373 7.996 1.552 1.00 91.81 102 ALA A O 1
ATOM 848 N N . ARG A 1 103 ? -10.207 7.171 -0.185 1.00 90.19 103 ARG A N 1
ATOM 849 C CA . ARG A 1 103 ? -11.259 7.302 -1.207 1.00 90.19 103 ARG A CA 1
ATOM 850 C C . ARG A 1 103 ? -12.241 6.132 -1.260 1.00 90.19 103 ARG A C 1
ATOM 852 O O . ARG A 1 103 ? -13.138 6.145 -2.097 1.00 90.19 103 ARG A O 1
ATOM 859 N N . ARG A 1 104 ? -12.129 5.148 -0.365 1.00 88.00 104 ARG A N 1
ATOM 860 C CA . ARG A 1 104 ? -12.948 3.921 -0.378 1.00 88.00 104 ARG A CA 1
ATOM 861 C C . ARG A 1 104 ? -14.463 4.150 -0.477 1.00 88.00 104 ARG A C 1
ATOM 863 O O . ARG A 1 104 ? -15.141 3.376 -1.133 1.00 88.00 104 ARG A O 1
ATOM 870 N N . ASN A 1 105 ? -14.978 5.219 0.141 1.00 83.75 105 ASN A N 1
ATOM 871 C CA . ASN A 1 105 ? -16.416 5.521 0.189 1.00 83.75 105 ASN A CA 1
ATOM 872 C C . ASN A 1 105 ? -16.945 6.168 -1.104 1.00 83.75 105 ASN A C 1
ATOM 874 O O . ASN A 1 105 ? -18.143 6.393 -1.216 1.00 83.75 105 ASN A O 1
ATOM 878 N N . LEU A 1 106 ? -16.065 6.520 -2.047 1.00 84.12 106 LEU A N 1
ATOM 879 C CA . LEU A 1 106 ? -16.456 7.073 -3.348 1.00 84.12 106 LEU A CA 1
ATOM 880 C C . LEU A 1 106 ? -16.821 5.976 -4.353 1.00 84.12 106 LEU A C 1
ATOM 882 O O . LEU A 1 106 ? -17.479 6.254 -5.350 1.00 84.12 106 LEU A O 1
ATOM 886 N N . ASN A 1 107 ? -16.388 4.740 -4.098 1.00 76.75 107 ASN A N 1
ATOM 887 C CA . ASN A 1 107 ? -16.660 3.602 -4.960 1.00 76.75 107 ASN A CA 1
ATOM 888 C C . ASN A 1 107 ? -17.863 2.825 -4.422 1.00 76.75 107 ASN A C 1
ATOM 890 O O . ASN A 1 107 ? -17.964 2.576 -3.223 1.00 76.75 107 ASN A O 1
ATOM 894 N N . THR A 1 108 ? -18.744 2.385 -5.318 1.00 73.75 108 THR A N 1
ATOM 895 C CA . THR A 1 108 ? -19.879 1.505 -4.990 1.00 73.75 108 THR A CA 1
ATOM 896 C C . THR A 1 108 ? -19.435 0.149 -4.441 1.00 73.75 108 THR A C 1
ATOM 898 O O . THR A 1 108 ? -20.176 -0.482 -3.692 1.00 73.75 108 THR A O 1
ATOM 901 N N . GLN A 1 109 ? -18.220 -0.287 -4.781 1.00 82.56 109 GLN A N 1
ATOM 902 C CA . GLN A 1 109 ? -17.625 -1.534 -4.320 1.00 82.56 109 GLN A CA 1
ATOM 903 C C . GLN A 1 109 ? -16.172 -1.311 -3.887 1.00 82.56 109 GLN A C 1
ATOM 905 O O . GLN A 1 109 ? -15.364 -0.747 -4.629 1.00 82.56 109 GLN A O 1
ATOM 910 N N . TRP A 1 110 ? -15.846 -1.754 -2.671 1.00 83.19 110 TRP A N 1
ATOM 911 C CA . TRP A 1 110 ? -14.515 -1.641 -2.085 1.00 83.19 110 TRP A CA 1
ATOM 912 C C . TRP A 1 110 ? -14.172 -2.882 -1.239 1.00 83.19 110 TRP A C 1
ATOM 914 O O . TRP A 1 110 ? -14.968 -3.243 -0.367 1.00 83.19 110 TRP A O 1
ATOM 924 N N . PRO A 1 111 ? -12.990 -3.506 -1.418 1.00 87.44 111 PRO A N 1
ATOM 925 C CA . PRO A 1 111 ? -11.965 -3.214 -2.424 1.00 87.44 111 PRO A CA 1
ATOM 926 C C . PRO A 1 111 ? -12.474 -3.465 -3.859 1.00 87.44 111 PRO A C 1
ATOM 928 O O . PRO A 1 111 ? -13.494 -4.135 -4.031 1.00 87.44 111 PRO A O 1
ATOM 931 N N . PRO A 1 112 ? -11.816 -2.899 -4.887 1.00 85.19 112 PRO A N 1
ATOM 932 C CA . PRO A 1 112 ? -12.175 -3.165 -6.278 1.00 85.19 112 PRO A CA 1
ATOM 933 C C . PRO A 1 112 ? -12.094 -4.661 -6.600 1.00 85.19 112 PRO A C 1
ATOM 935 O O . PRO A 1 112 ? -11.258 -5.364 -6.033 1.00 85.19 112 PRO A O 1
ATOM 938 N N . LEU A 1 113 ? -12.935 -5.127 -7.525 1.00 83.44 113 LEU A N 1
ATOM 939 C CA . LEU A 1 113 ? -12.864 -6.494 -8.043 1.00 83.44 113 LEU A CA 1
ATOM 940 C C . LEU A 1 113 ? -11.566 -6.726 -8.818 1.00 83.44 113 LEU A C 1
ATOM 942 O O . LEU A 1 113 ? -11.067 -5.824 -9.500 1.00 83.44 113 LEU A O 1
ATOM 946 N N . ASP A 1 114 ? -11.072 -7.960 -8.754 1.00 81.69 114 ASP A N 1
ATOM 947 C CA . ASP A 1 114 ? -9.920 -8.381 -9.538 1.00 81.69 114 ASP A CA 1
ATOM 948 C C . ASP A 1 114 ? -10.214 -8.257 -11.034 1.00 81.69 114 ASP A C 1
ATOM 950 O O . ASP A 1 114 ? -11.266 -8.660 -11.537 1.00 81.69 114 ASP A O 1
ATOM 954 N N . ARG A 1 115 ? -9.253 -7.681 -11.760 1.00 83.56 115 ARG A N 1
ATOM 955 C CA . ARG A 1 115 ? -9.333 -7.489 -13.205 1.00 83.56 115 ARG A CA 1
ATOM 956 C C . ARG A 1 115 ? -8.025 -7.910 -13.849 1.00 83.56 115 ARG A C 1
ATOM 958 O O . ARG A 1 115 ? -6.970 -7.364 -13.531 1.00 83.56 115 ARG A O 1
ATOM 965 N N . ALA A 1 116 ? -8.110 -8.841 -14.794 1.00 85.19 116 ALA A N 1
ATOM 966 C CA . ALA A 1 116 ? -6.973 -9.217 -15.618 1.00 85.19 116 ALA A CA 1
ATOM 967 C C . ALA A 1 116 ? -6.549 -8.032 -16.501 1.00 85.19 116 ALA A C 1
ATOM 969 O O . ALA A 1 116 ? -7.375 -7.419 -17.183 1.00 85.19 116 ALA A O 1
ATOM 970 N N . LEU A 1 117 ? -5.256 -7.714 -16.476 1.00 85.19 117 LEU A N 1
ATOM 971 C CA . LEU A 1 117 ? -4.638 -6.665 -17.279 1.00 85.19 117 LEU A CA 1
ATOM 972 C C . LEU A 1 117 ? -3.468 -7.259 -18.060 1.00 85.19 117 LEU A C 1
ATOM 974 O O . LEU A 1 117 ? -2.710 -8.067 -17.526 1.00 85.19 117 LEU A O 1
ATOM 978 N N . THR A 1 118 ? -3.306 -6.819 -19.306 1.00 86.50 118 THR A N 1
ATOM 979 C CA . THR A 1 118 ? -2.133 -7.145 -20.125 1.00 86.50 118 THR A CA 1
ATOM 980 C C . THR A 1 118 ? -1.192 -5.947 -20.118 1.00 86.50 118 THR A C 1
ATOM 982 O O . THR A 1 118 ? -1.634 -4.813 -20.291 1.00 86.50 118 THR A O 1
ATOM 985 N N . LEU A 1 119 ? 0.101 -6.181 -19.880 1.00 86.94 119 LEU A N 1
ATOM 986 C CA . LEU A 1 119 ? 1.125 -5.145 -19.987 1.00 86.94 119 LEU A CA 1
ATOM 987 C C . LEU A 1 119 ? 1.793 -5.230 -21.361 1.00 86.94 119 LEU A C 1
ATOM 989 O O . LEU A 1 119 ? 2.703 -6.033 -21.556 1.00 86.94 119 LEU A O 1
ATOM 993 N N . ASP A 1 120 ? 1.370 -4.373 -22.286 1.00 87.56 120 ASP A N 1
ATOM 994 C CA . ASP A 1 120 ? 1.891 -4.381 -23.658 1.00 87.56 120 ASP A CA 1
ATOM 995 C C . ASP A 1 120 ? 3.302 -3.787 -23.756 1.00 87.56 120 ASP A C 1
ATOM 997 O O . ASP A 1 120 ? 4.180 -4.321 -24.437 1.00 87.56 120 ASP A O 1
ATOM 1001 N N . CYS A 1 121 ? 3.544 -2.659 -23.080 1.00 89.06 121 CYS A N 1
ATOM 1002 C CA . CYS A 1 121 ? 4.841 -1.992 -23.101 1.00 89.06 121 CYS A CA 1
ATOM 1003 C C . CYS A 1 121 ? 5.095 -1.133 -21.857 1.00 89.06 121 CYS A C 1
ATOM 1005 O O . CYS A 1 121 ? 4.177 -0.714 -21.154 1.00 89.06 121 CYS A O 1
ATOM 1007 N N . ILE A 1 122 ? 6.376 -0.845 -21.612 1.00 87.94 122 ILE A N 1
ATOM 1008 C CA . ILE A 1 122 ? 6.838 0.125 -20.618 1.00 87.94 122 ILE A CA 1
ATOM 1009 C C . ILE A 1 122 ? 7.574 1.230 -21.374 1.00 87.94 122 ILE A C 1
ATOM 1011 O O . ILE A 1 122 ? 8.556 0.959 -22.066 1.00 87.94 122 ILE A O 1
ATOM 1015 N N . ILE A 1 123 ? 7.112 2.473 -21.234 1.00 89.25 123 ILE A N 1
ATOM 1016 C CA . ILE A 1 123 ? 7.729 3.646 -21.861 1.00 89.25 123 ILE A CA 1
ATOM 1017 C C . ILE A 1 123 ? 8.435 4.464 -20.778 1.00 89.25 123 ILE A C 1
ATOM 1019 O O . ILE A 1 123 ? 7.787 5.053 -19.915 1.00 89.25 123 ILE A O 1
ATOM 1023 N N . ILE A 1 124 ? 9.765 4.531 -20.842 1.00 85.56 124 ILE A N 1
ATOM 1024 C CA . ILE A 1 124 ? 10.574 5.428 -20.008 1.00 85.56 124 ILE A CA 1
ATOM 1025 C C . ILE A 1 124 ? 10.831 6.710 -20.802 1.00 85.56 124 ILE A C 1
ATOM 1027 O O . ILE A 1 124 ? 11.462 6.667 -21.854 1.00 85.56 124 ILE A O 1
ATOM 1031 N N . ARG A 1 125 ? 10.345 7.853 -20.302 1.00 85.81 125 ARG A N 1
ATOM 1032 C CA . ARG A 1 125 ? 10.487 9.150 -20.991 1.00 85.81 125 ARG A CA 1
ATOM 1033 C C . ARG A 1 125 ? 11.867 9.789 -20.827 1.00 85.81 125 ARG A C 1
ATOM 1035 O O . ARG A 1 125 ? 12.324 10.455 -21.744 1.00 85.81 125 ARG A O 1
ATOM 1042 N N . MET A 1 126 ? 12.517 9.588 -19.683 1.00 85.88 126 MET A N 1
ATOM 1043 C CA . MET A 1 126 ? 13.849 10.120 -19.384 1.00 85.88 126 MET A CA 1
ATOM 1044 C C . MET A 1 126 ? 14.790 8.958 -19.097 1.00 85.88 126 MET A C 1
ATOM 1046 O O . MET A 1 126 ? 14.558 8.215 -18.144 1.00 85.88 126 MET A O 1
ATOM 1050 N N . ILE A 1 127 ? 15.82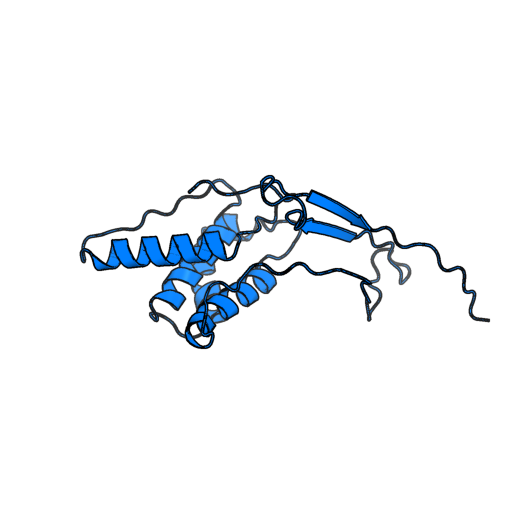4 8.779 -19.923 1.00 83.81 127 ILE A N 1
ATOM 1051 C CA . ILE A 1 127 ? 16.794 7.695 -19.739 1.00 83.81 127 ILE A CA 1
ATOM 1052 C C . ILE A 1 127 ? 17.710 8.068 -18.564 1.00 83.81 127 ILE A C 1
ATOM 1054 O O . ILE A 1 127 ? 18.417 9.073 -18.651 1.00 83.81 127 ILE A O 1
ATOM 1058 N N . PRO A 1 128 ? 17.710 7.298 -17.463 1.00 83.44 128 PRO A N 1
ATOM 1059 C CA . PRO A 1 128 ? 18.597 7.564 -16.340 1.00 83.44 128 PRO A CA 1
ATOM 1060 C C . PRO A 1 128 ? 20.055 7.266 -16.715 1.00 83.44 128 PRO A C 1
ATOM 1062 O O . PRO A 1 128 ? 20.336 6.280 -17.396 1.00 83.44 128 PRO A O 1
ATOM 1065 N N . ASN A 1 129 ? 20.982 8.092 -16.228 1.00 86.06 129 ASN A N 1
ATOM 1066 C CA . ASN A 1 129 ? 22.425 7.914 -16.407 1.00 86.06 129 ASN A CA 1
ATOM 1067 C C . ASN A 1 129 ? 22.992 7.003 -15.303 1.00 86.06 129 ASN A C 1
ATOM 1069 O O . ASN A 1 129 ? 23.601 7.480 -14.347 1.00 86.06 129 ASN A O 1
ATOM 1073 N N . PHE A 1 130 ? 22.741 5.697 -15.408 1.00 83.88 130 PHE A N 1
ATOM 1074 C CA . PHE A 1 130 ? 23.230 4.708 -14.439 1.00 83.88 130 PHE A CA 1
ATOM 1075 C C . PHE A 1 130 ? 24.626 4.167 -14.768 1.00 83.88 130 PHE A C 1
ATOM 1077 O O . PHE A 1 130 ? 25.280 3.621 -13.885 1.00 83.88 130 PHE A O 1
ATOM 1084 N N . ASP A 1 131 ? 25.091 4.293 -16.014 1.00 82.25 131 ASP A N 1
ATOM 1085 C CA . ASP A 1 131 ? 26.414 3.816 -16.443 1.00 82.25 131 ASP A CA 1
ATOM 1086 C C . ASP A 1 131 ? 27.510 4.900 -16.435 1.00 82.25 131 ASP A C 1
ATOM 1088 O O . ASP A 1 131 ? 28.649 4.630 -16.824 1.00 82.25 131 ASP A O 1
ATOM 1092 N N . GLY A 1 132 ? 27.176 6.124 -16.013 1.00 82.75 132 GLY A N 1
ATOM 1093 C CA . GLY A 1 132 ? 28.075 7.282 -16.018 1.00 82.75 132 GLY A CA 1
ATOM 1094 C C . GLY A 1 132 ? 28.348 7.864 -17.412 1.00 82.75 132 GLY A C 1
ATOM 1095 O O . GLY A 1 132 ? 29.066 8.854 -17.524 1.00 82.75 132 GLY A O 1
ATOM 1096 N N . LYS A 1 133 ? 27.773 7.283 -18.472 1.00 85.44 133 LYS A N 1
ATOM 1097 C CA . LYS A 1 133 ? 27.968 7.656 -19.884 1.00 85.44 133 LYS A CA 1
ATOM 1098 C C . LYS A 1 133 ? 26.680 8.140 -20.556 1.00 85.44 133 LYS A C 1
ATOM 1100 O O . LYS A 1 133 ? 26.607 8.214 -21.779 1.00 85.44 133 LYS A O 1
ATOM 1105 N N . GLY A 1 134 ? 25.668 8.479 -19.764 1.00 80.31 134 GLY A N 1
ATOM 1106 C CA . GLY A 1 134 ? 24.369 8.948 -20.242 1.00 80.31 134 GLY A CA 1
ATOM 1107 C C . GLY A 1 134 ? 23.393 7.821 -20.582 1.00 80.31 134 GLY A C 1
ATOM 1108 O O . GLY A 1 134 ? 22.399 8.078 -21.256 1.00 80.31 134 GLY A O 1
ATOM 1109 N N . GLY A 1 135 ? 23.657 6.586 -20.143 1.00 84.38 135 GLY A N 1
ATOM 1110 C CA . GLY A 1 135 ? 22.855 5.417 -20.482 1.00 84.38 135 GLY A CA 1
ATOM 1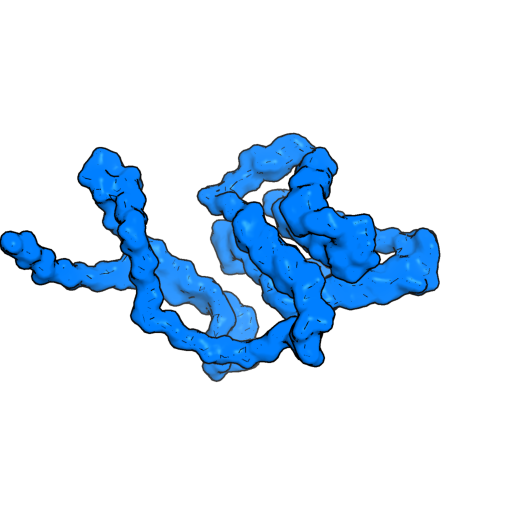111 C C . GLY A 1 135 ? 22.434 4.562 -19.288 1.00 84.38 135 GLY A C 1
ATOM 1112 O O . GLY A 1 135 ? 22.864 4.723 -18.143 1.00 84.38 135 GLY A O 1
ATOM 1113 N N . CYS A 1 136 ? 21.562 3.599 -19.585 1.00 86.81 136 CYS A N 1
ATOM 1114 C CA . CYS A 1 136 ? 21.223 2.505 -18.686 1.00 86.81 136 CYS A CA 1
ATOM 1115 C C . CYS A 1 136 ? 20.895 1.234 -19.478 1.00 86.81 136 CYS A C 1
ATOM 1117 O O . CYS A 1 136 ? 20.542 1.280 -20.658 1.00 86.81 136 CYS A O 1
ATOM 1119 N N . ARG A 1 137 ? 20.984 0.078 -18.814 1.00 84.25 137 ARG A N 1
ATOM 1120 C CA . ARG A 1 137 ? 20.523 -1.214 -19.341 1.00 84.25 137 ARG A CA 1
ATOM 1121 C C . ARG A 1 137 ? 19.436 -1.757 -18.414 1.00 84.25 137 ARG A C 1
ATOM 1123 O O . ARG A 1 137 ? 19.751 -2.531 -17.511 1.00 84.25 137 ARG A O 1
ATOM 1130 N N . PRO A 1 138 ? 18.178 -1.308 -18.570 1.00 84.62 138 PRO A N 1
ATOM 1131 C CA . PRO A 1 138 ? 17.132 -1.657 -17.628 1.00 84.62 138 PRO A CA 1
ATOM 1132 C C . PRO A 1 138 ? 16.697 -3.110 -17.824 1.00 84.62 138 PRO A C 1
ATOM 1134 O O . PRO A 1 138 ? 16.560 -3.600 -18.950 1.00 84.62 138 PRO A O 1
ATOM 1137 N N . ILE A 1 139 ? 16.443 -3.774 -16.700 1.00 84.12 139 ILE A N 1
ATOM 1138 C CA . ILE A 1 139 ? 15.780 -5.073 -16.619 1.00 84.12 139 ILE A CA 1
ATOM 1139 C C . ILE A 1 139 ? 14.529 -4.851 -15.783 1.00 84.12 139 ILE A C 1
ATOM 1141 O O . ILE A 1 139 ? 14.624 -4.351 -14.662 1.00 84.12 139 ILE A O 1
ATOM 1145 N N . PHE A 1 140 ? 13.365 -5.226 -16.309 1.00 82.56 140 PHE A N 1
ATOM 1146 C CA . PHE A 1 140 ? 12.119 -5.105 -15.561 1.00 82.56 140 PHE A CA 1
ATOM 1147 C C . PHE A 1 140 ? 11.732 -6.457 -14.985 1.00 82.56 140 PHE A C 1
ATOM 1149 O O . PHE A 1 140 ? 11.740 -7.474 -15.679 1.00 82.56 140 PHE A O 1
ATOM 1156 N N . ARG A 1 141 ? 11.384 -6.452 -13.701 1.00 80.44 141 ARG A N 1
ATOM 1157 C CA . ARG A 1 141 ? 10.814 -7.595 -12.991 1.00 80.44 141 ARG A CA 1
ATOM 1158 C C . ARG A 1 141 ? 9.398 -7.215 -12.600 1.00 80.44 141 ARG A C 1
ATOM 1160 O O . ARG A 1 141 ? 9.204 -6.222 -11.905 1.00 80.44 141 ARG A O 1
ATOM 1167 N N . ILE A 1 142 ? 8.431 -7.978 -13.081 1.00 79.81 142 ILE A N 1
ATOM 1168 C CA . ILE A 1 142 ? 7.021 -7.798 -12.760 1.00 79.81 142 ILE A CA 1
ATOM 1169 C C . ILE A 1 142 ? 6.632 -8.908 -11.809 1.00 79.81 142 ILE A C 1
ATOM 1171 O O . ILE A 1 142 ? 6.903 -10.083 -12.054 1.00 79.81 142 ILE A O 1
ATOM 1175 N N . TYR A 1 143 ? 6.007 -8.489 -10.724 1.00 78.81 143 TYR A N 1
ATOM 1176 C CA . TYR A 1 143 ? 5.591 -9.331 -9.628 1.00 78.81 143 TYR A CA 1
ATOM 1177 C C . TYR A 1 143 ? 4.072 -9.276 -9.524 1.00 78.81 143 TYR A C 1
ATOM 1179 O O . TYR A 1 143 ? 3.498 -8.186 -9.522 1.00 78.81 143 TYR A O 1
ATOM 1187 N N . GLY A 1 144 ? 3.427 -10.433 -9.440 1.00 76.12 144 GLY A N 1
ATOM 1188 C CA . GLY A 1 144 ? 1.979 -10.514 -9.289 1.00 76.12 144 GLY A CA 1
ATOM 1189 C C . GLY A 1 144 ? 1.480 -11.949 -9.300 1.00 76.12 144 GLY A C 1
ATOM 1190 O O . GLY A 1 144 ? 2.229 -12.873 -9.608 1.00 76.12 144 GLY A O 1
ATOM 1191 N N . GLN A 1 145 ? 0.215 -12.133 -8.946 1.00 75.62 145 GLN A N 1
ATOM 1192 C CA . GLN A 1 145 ? -0.463 -13.417 -9.103 1.00 75.62 145 GLN A CA 1
ATOM 1193 C C . GLN A 1 145 ? -0.812 -13.646 -10.574 1.00 75.62 145 GLN A C 1
ATOM 1195 O O . GLN A 1 145 ? -0.983 -12.689 -11.333 1.00 75.62 145 GLN A O 1
ATOM 1200 N N . ASP A 1 146 ? -0.907 -14.910 -10.976 1.00 71.50 146 ASP A N 1
ATOM 1201 C CA . ASP A 1 146 ? -1.364 -15.251 -12.319 1.00 71.50 146 ASP A CA 1
ATOM 1202 C C . ASP A 1 146 ? -2.890 -15.144 -12.394 1.00 71.50 146 ASP A C 1
ATOM 1204 O O . ASP A 1 146 ? -3.575 -15.940 -11.746 1.00 71.50 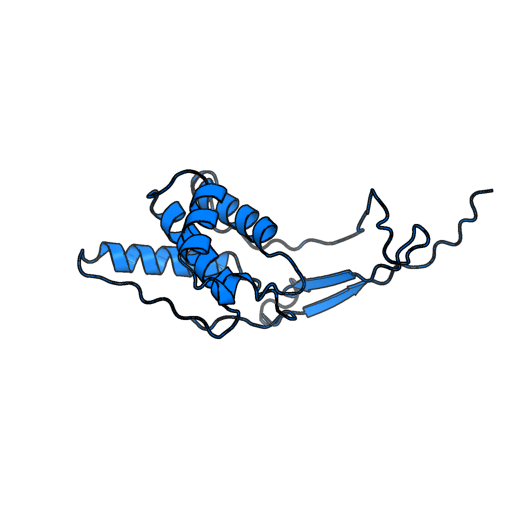146 ASP A O 1
ATOM 1208 N N . PRO A 1 147 ? -3.446 -14.213 -13.188 1.00 70.06 147 PRO A N 1
ATOM 1209 C CA . PRO A 1 147 ? -4.893 -14.078 -13.309 1.00 70.06 147 PRO A CA 1
ATOM 1210 C C . PRO A 1 147 ? -5.558 -15.317 -13.931 1.00 70.06 147 PRO A C 1
ATOM 1212 O O . PRO A 1 147 ? -6.775 -15.454 -13.837 1.00 70.06 147 PRO A O 1
ATOM 1215 N N . LEU A 1 148 ? -4.792 -16.215 -14.564 1.00 69.69 148 LEU A N 1
ATOM 1216 C CA . LEU A 1 148 ? -5.297 -17.432 -15.201 1.00 69.69 148 LEU A CA 1
ATOM 1217 C C . LEU A 1 148 ? -5.356 -18.637 -14.251 1.00 69.69 148 LEU A C 1
ATOM 1219 O O . LEU A 1 148 ? -6.019 -19.622 -14.571 1.00 69.69 148 LEU A O 1
ATOM 1223 N N . ILE A 1 149 ? -4.688 -18.584 -13.092 1.00 67.38 149 ILE A N 1
ATOM 1224 C CA . ILE A 1 149 ? -4.648 -19.690 -12.123 1.00 67.38 149 ILE A CA 1
ATOM 1225 C C . ILE A 1 149 ? -5.115 -19.183 -10.757 1.00 67.38 149 ILE A C 1
ATOM 1227 O O . ILE A 1 149 ? -4.325 -18.962 -9.847 1.00 67.38 149 ILE A O 1
ATOM 1231 N N . VAL A 1 150 ? -6.432 -19.032 -10.602 1.00 63.25 150 VAL A N 1
ATOM 1232 C CA . VAL A 1 150 ? -7.072 -18.490 -9.383 1.00 63.25 150 VAL A CA 1
ATOM 1233 C C . VAL A 1 150 ? -6.747 -19.308 -8.121 1.00 63.25 150 VAL A C 1
ATOM 1235 O O . VAL A 1 150 ? -6.710 -18.767 -7.015 1.0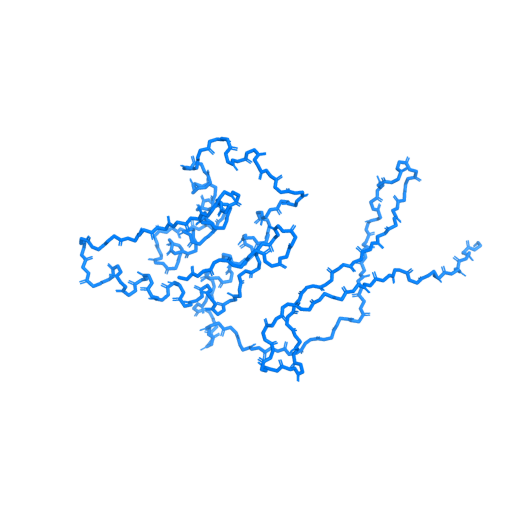0 63.25 150 VAL A O 1
ATOM 1238 N N . SER A 1 151 ? -6.491 -20.612 -8.267 1.00 66.69 151 SER A N 1
ATOM 1239 C CA . SER A 1 151 ? -6.118 -21.495 -7.156 1.00 66.69 151 SER A CA 1
ATOM 1240 C C . SER A 1 151 ? -4.687 -21.279 -6.657 1.00 66.69 151 SER A C 1
ATOM 1242 O O . SER A 1 151 ? -4.384 -21.634 -5.520 1.00 66.69 151 SER A O 1
ATOM 1244 N N . ASP A 1 152 ? -3.808 -20.710 -7.486 1.00 66.25 152 ASP A N 1
ATOM 1245 C CA . ASP A 1 152 ? -2.409 -20.465 -7.153 1.00 66.25 152 ASP A CA 1
ATOM 1246 C C . ASP A 1 152 ? -2.195 -18.982 -6.835 1.00 66.25 152 ASP A C 1
ATOM 1248 O O . ASP A 1 152 ? -1.968 -18.141 -7.704 1.00 66.25 152 ASP A O 1
ATOM 1252 N N . ARG A 1 153 ? -2.259 -18.658 -5.541 1.00 65.12 153 ARG A N 1
ATOM 1253 C CA . ARG A 1 153 ? -1.997 -17.305 -5.028 1.00 65.12 153 ARG A CA 1
ATOM 1254 C C . ARG A 1 153 ? -0.504 -16.991 -4.907 1.00 65.12 153 ARG A C 1
ATOM 1256 O O . ARG A 1 153 ? -0.162 -15.932 -4.366 1.00 65.12 153 ARG A O 1
ATOM 1263 N N . SER A 1 154 ? 0.378 -17.887 -5.360 1.00 65.06 154 SER A N 1
ATOM 1264 C CA . SER A 1 154 ? 1.814 -17.665 -5.284 1.00 65.06 154 SER A CA 1
ATOM 1265 C C . SER A 1 154 ? 2.245 -16.516 -6.208 1.00 65.06 154 SER A C 1
ATOM 1267 O O . SER A 1 154 ? 1.701 -16.319 -7.300 1.00 65.06 154 SER A O 1
ATOM 1269 N N . PRO A 1 155 ? 3.205 -15.693 -5.764 1.00 65.56 155 PRO A N 1
ATOM 1270 C CA . PRO A 1 155 ? 3.718 -14.608 -6.578 1.00 65.56 155 PRO A CA 1
ATOM 1271 C C . PRO A 1 155 ? 4.527 -15.151 -7.753 1.00 65.56 155 PRO A C 1
ATOM 1273 O O . PRO A 1 155 ? 5.558 -15.796 -7.565 1.00 65.56 155 PRO A O 1
ATOM 1276 N N . LYS A 1 156 ? 4.112 -14.821 -8.976 1.00 70.12 156 LYS A N 1
ATOM 1277 C CA . LYS A 1 156 ? 4.892 -15.082 -10.184 1.00 70.12 156 LYS A CA 1
ATOM 1278 C C . LYS A 1 156 ? 5.799 -13.899 -10.498 1.00 70.12 156 LYS A C 1
ATOM 1280 O O . LYS A 1 156 ? 5.431 -12.733 -10.338 1.00 70.12 156 LYS A O 1
ATOM 1285 N N . LYS A 1 157 ? 7.013 -14.221 -10.946 1.00 69.75 157 LYS A N 1
ATOM 1286 C CA . LYS A 1 157 ? 8.036 -13.264 -11.373 1.00 69.75 157 LYS A CA 1
ATOM 1287 C C . LYS A 1 157 ? 8.206 -13.368 -12.881 1.00 69.75 157 LYS A C 1
ATOM 1289 O O . LYS A 1 157 ? 8.759 -14.345 -13.376 1.00 69.75 157 LYS A O 1
ATOM 1294 N N . PHE A 1 158 ? 7.781 -12.339 -13.599 1.00 69.00 158 PHE A N 1
ATOM 1295 C CA . PHE A 1 158 ? 8.041 -12.204 -15.028 1.00 69.00 158 PHE A CA 1
ATOM 1296 C C . PHE A 1 158 ? 9.220 -11.258 -15.232 1.00 69.00 158 PHE A C 1
ATOM 1298 O O . PHE A 1 158 ? 9.253 -10.162 -14.670 1.00 69.00 158 PHE A O 1
ATOM 1305 N N . VAL A 1 159 ? 10.208 -11.674 -16.022 1.00 66.81 159 VAL A N 1
ATOM 1306 C CA . VAL A 1 159 ? 11.369 -10.841 -16.356 1.00 66.81 159 VAL A CA 1
ATOM 1307 C C . VAL A 1 159 ? 11.235 -10.382 -17.800 1.00 66.81 159 VAL A C 1
ATOM 1309 O O . VAL A 1 159 ? 11.203 -11.198 -18.718 1.00 66.81 159 VAL A O 1
ATOM 1312 N N . LEU A 1 160 ? 11.165 -9.068 -18.002 1.00 70.69 160 LEU A N 1
ATOM 1313 C CA . LEU A 1 160 ? 11.179 -8.459 -19.326 1.00 70.69 160 LEU A CA 1
ATOM 1314 C C . LEU A 1 160 ? 12.573 -7.914 -19.612 1.00 70.69 160 LEU A C 1
ATOM 1316 O O . LEU A 1 160 ? 13.103 -7.062 -18.890 1.00 70.69 160 LEU A O 1
ATOM 1320 N N . HIS A 1 161 ? 13.142 -8.388 -20.714 1.00 66.38 161 HIS A N 1
ATOM 1321 C CA . HIS A 1 161 ? 14.378 -7.863 -21.267 1.00 66.38 161 HIS A CA 1
ATOM 1322 C C . HIS A 1 161 ? 14.067 -6.838 -22.354 1.00 66.38 161 HIS A C 1
ATOM 1324 O O . HIS A 1 161 ? 13.169 -7.028 -23.178 1.00 66.38 161 HIS A O 1
ATOM 1330 N N . THR A 1 162 ? 14.849 -5.763 -22.394 1.00 63.53 162 THR A N 1
ATOM 1331 C CA . THR A 1 162 ? 14.835 -4.840 -23.526 1.00 63.53 162 THR A CA 1
ATOM 1332 C C . THR A 1 162 ? 15.348 -5.575 -24.769 1.00 63.53 162 THR A C 1
ATOM 1334 O O . THR A 1 162 ? 16.522 -5.929 -24.866 1.00 63.53 162 THR A O 1
ATOM 1337 N N . LYS A 1 163 ? 14.464 -5.851 -25.737 1.00 53.62 163 LYS A N 1
ATOM 1338 C CA . LYS A 1 163 ? 14.892 -6.337 -27.056 1.00 53.62 163 LYS A CA 1
ATOM 1339 C C . LYS A 1 163 ? 15.593 -5.193 -27.786 1.00 53.62 163 LYS A C 1
ATOM 1341 O O . LYS A 1 163 ? 15.061 -4.089 -27.887 1.00 53.62 163 LYS A O 1
ATOM 1346 N N . ARG A 1 164 ? 16.793 -5.463 -28.299 1.00 45.19 164 ARG A N 1
ATOM 1347 C CA . ARG A 1 164 ? 17.597 -4.528 -29.094 1.00 45.19 164 ARG A CA 1
ATOM 1348 C C . ARG A 1 164 ? 16.799 -4.147 -30.352 1.00 45.19 164 ARG A C 1
ATOM 1350 O O . ARG A 1 164 ? 16.681 -4.963 -31.258 1.00 45.19 164 ARG A O 1
ATOM 1357 N N . LYS A 1 165 ? 16.251 -2.931 -30.433 1.00 46.06 165 LYS A N 1
ATOM 1358 C CA . LYS A 1 165 ? 15.918 -2.337 -31.736 1.00 46.06 165 LYS A CA 1
ATOM 1359 C C . LYS A 1 165 ? 17.180 -1.656 -32.250 1.00 46.06 165 LYS A C 1
ATOM 1361 O O . LYS A 1 165 ? 17.555 -0.592 -31.769 1.00 46.06 165 LYS A O 1
ATOM 1366 N N . SER A 1 166 ? 17.866 -2.309 -33.184 1.00 44.75 166 SER A N 1
ATOM 1367 C CA . SER A 1 166 ? 18.942 -1.713 -33.973 1.00 44.75 166 SER A CA 1
ATOM 1368 C C . SER A 1 166 ? 18.350 -0.731 -34.981 1.00 44.75 166 SER A C 1
ATOM 1370 O O . SER A 1 166 ? 18.290 -1.026 -36.168 1.00 44.75 166 SER A O 1
ATOM 1372 N N . ASN A 1 167 ? 17.906 0.433 -34.523 1.00 39.88 167 ASN A N 1
ATOM 1373 C CA . ASN A 1 167 ? 17.671 1.542 -35.434 1.00 39.88 167 ASN A CA 1
ATOM 1374 C C . ASN A 1 167 ? 18.755 2.573 -35.155 1.00 39.88 167 ASN A C 1
ATOM 1376 O O . ASN A 1 167 ? 18.613 3.427 -34.284 1.00 39.88 167 ASN A O 1
ATOM 1380 N N . VAL A 1 168 ? 19.861 2.433 -35.888 1.00 41.12 168 VAL A N 1
ATOM 1381 C CA . VAL A 1 168 ? 20.731 3.565 -36.196 1.00 41.12 168 VAL A CA 1
ATOM 1382 C C . VAL A 1 168 ? 19.830 4.569 -36.906 1.00 41.12 168 VAL A C 1
ATOM 1384 O O . VAL A 1 168 ? 19.454 4.361 -38.057 1.00 41.12 168 VAL A O 1
ATOM 1387 N N . VAL A 1 169 ? 19.396 5.597 -36.184 1.00 40.22 169 VAL A N 1
ATOM 1388 C CA . VAL A 1 169 ? 18.831 6.785 -36.815 1.00 40.22 169 VAL A CA 1
ATOM 1389 C C . VAL A 1 169 ? 20.040 7.562 -37.318 1.00 40.22 169 VAL A C 1
ATOM 1391 O O . VAL A 1 169 ? 20.892 7.961 -36.525 1.00 40.22 169 VAL A O 1
ATOM 1394 N N . ARG A 1 170 ? 20.160 7.594 -38.643 1.00 34.09 170 ARG A N 1
ATOM 1395 C CA . ARG A 1 170 ? 21.191 8.304 -39.395 1.00 34.09 170 ARG A CA 1
ATOM 1396 C C . ARG A 1 170 ? 20.928 9.803 -39.362 1.00 34.09 170 ARG A C 1
ATOM 1398 O O . ARG A 1 170 ? 19.730 10.164 -39.337 1.00 34.09 170 ARG A O 1
#

Radius of gyration: 19.61 Å; chains: 1; bounding box: 48×36×66 Å

Foldseek 3Di:
DDFDPQDLLQGDDDQVNLVVLLVVVVVQCVVDVPRDDDDDDDQSCQLVSLLSVLLNCLLVVVDDDSVVSSVVSVVVDDPVSVVPDDPDDCVVVSSVVSVCSNCQVVDPDPPDDDDDDDDPDDDDPQADPPVVPRHDQDKDWDWADDPVCPVDRRIDIDIDGPDDPPDPPD